Protein AF-A0A973TGJ9-F1 (afdb_monomer_lite)

Structure (mmCIF, N/CA/C/O backbone):
data_AF-A0A973TGJ9-F1
#
_entry.id   AF-A0A973TGJ9-F1
#
loop_
_atom_site.group_PDB
_atom_site.id
_atom_site.type_symbol
_atom_site.label_atom_id
_atom_site.label_alt_id
_atom_site.label_comp_id
_atom_site.label_asym_id
_atom_site.label_entity_id
_atom_site.label_seq_id
_atom_site.pdbx_PDB_ins_code
_atom_site.Cartn_x
_atom_site.Cartn_y
_atom_site.Cartn_z
_atom_site.occupancy
_atom_site.B_iso_or_equiv
_atom_site.auth_seq_id
_atom_site.auth_comp_id
_atom_site.auth_asym_id
_atom_site.auth_atom_id
_atom_site.pdbx_PDB_model_num
ATOM 1 N N . HIS A 1 1 ? 17.099 7.518 10.659 1.00 45.69 1 HIS A N 1
ATOM 2 C CA . HIS A 1 1 ? 15.963 7.646 9.732 1.00 45.69 1 HIS A CA 1
ATOM 3 C C . HIS A 1 1 ? 15.283 6.294 9.741 1.00 45.69 1 HIS A C 1
ATOM 5 O O . HIS A 1 1 ? 15.636 5.430 8.955 1.00 45.69 1 HIS A O 1
ATOM 11 N N . GLU A 1 2 ? 14.450 6.063 10.750 1.00 42.91 2 GLU A N 1
ATOM 12 C CA . GLU A 1 2 ? 13.613 4.869 10.791 1.00 42.91 2 GLU A CA 1
ATOM 13 C C . GLU A 1 2 ? 12.383 5.202 9.961 1.00 42.91 2 GLU A C 1
ATOM 15 O O . GLU A 1 2 ? 11.707 6.200 10.222 1.00 42.91 2 GLU A O 1
ATOM 20 N N . VAL A 1 3 ? 12.138 4.426 8.911 1.00 57.22 3 VAL A N 1
ATOM 21 C CA . VAL A 1 3 ? 10.871 4.478 8.187 1.00 57.22 3 VAL A CA 1
ATOM 22 C C . VAL A 1 3 ? 9.844 3.870 9.138 1.00 57.22 3 VAL A C 1
ATOM 24 O O . VAL A 1 3 ? 9.569 2.680 9.081 1.00 57.22 3 VAL A O 1
ATOM 27 N N . GLY A 1 4 ? 9.340 4.669 10.081 1.00 62.06 4 GLY A N 1
ATOM 28 C CA . GLY A 1 4 ? 8.481 4.205 11.180 1.00 62.06 4 GLY A CA 1
ATOM 29 C C . GLY A 1 4 ? 7.150 3.583 10.740 1.00 62.06 4 GLY A C 1
ATOM 30 O O . GLY A 1 4 ? 6.415 3.086 11.580 1.00 62.06 4 GLY A O 1
ATOM 31 N N . ALA A 1 5 ? 6.853 3.598 9.439 1.00 70.50 5 ALA A N 1
ATOM 32 C CA . ALA A 1 5 ? 5.692 2.961 8.830 1.00 70.50 5 ALA A CA 1
ATOM 33 C C . ALA A 1 5 ? 5.975 1.541 8.302 1.00 70.50 5 ALA A C 1
ATOM 35 O O . ALA A 1 5 ? 5.031 0.847 7.954 1.00 70.50 5 ALA A O 1
ATOM 36 N N . LEU A 1 6 ? 7.231 1.089 8.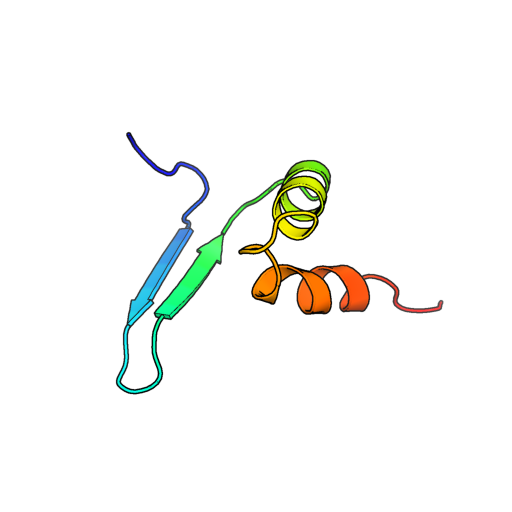191 1.00 80.50 6 LEU A N 1
ATOM 37 C CA . LEU A 1 6 ? 7.547 -0.227 7.622 1.00 80.50 6 LEU A CA 1
ATOM 38 C C . LEU A 1 6 ? 7.409 -1.327 8.682 1.00 80.50 6 LEU A C 1
ATOM 40 O O . LEU A 1 6 ? 8.230 -1.431 9.588 1.00 80.50 6 LEU A O 1
ATOM 44 N N . LEU A 1 7 ? 6.380 -2.162 8.546 1.00 86.19 7 LEU A N 1
ATOM 45 C CA . LEU A 1 7 ? 6.138 -3.311 9.421 1.00 86.19 7 LEU A CA 1
ATOM 46 C C . LEU A 1 7 ? 6.963 -4.533 9.011 1.00 86.19 7 LEU A C 1
ATOM 48 O O . LEU A 1 7 ? 7.424 -5.286 9.866 1.00 86.19 7 LEU A O 1
ATOM 52 N N . ALA A 1 8 ? 7.123 -4.750 7.704 1.00 85.75 8 ALA A N 1
ATOM 53 C CA . ALA A 1 8 ? 7.912 -5.847 7.160 1.00 85.75 8 ALA A CA 1
ATOM 54 C C . ALA A 1 8 ? 8.350 -5.551 5.725 1.00 85.75 8 ALA A C 1
ATOM 56 O O . ALA A 1 8 ? 7.606 -4.942 4.954 1.00 85.75 8 ALA A O 1
ATOM 57 N N . GLU A 1 9 ? 9.521 -6.055 5.356 1.00 90.94 9 GLU A N 1
ATOM 58 C CA . GLU A 1 9 ? 10.004 -6.083 3.979 1.00 90.94 9 GLU A CA 1
ATOM 59 C C . GLU A 1 9 ? 10.437 -7.497 3.597 1.00 90.94 9 GLU A C 1
ATOM 61 O O . GLU A 1 9 ? 11.024 -8.230 4.397 1.00 90.94 9 GLU A O 1
ATOM 66 N N . HIS A 1 10 ? 10.125 -7.887 2.366 1.00 92.19 10 HIS A N 1
ATOM 67 C CA . HIS A 1 10 ? 10.563 -9.141 1.776 1.00 92.19 10 HIS A CA 1
ATOM 68 C C . HIS A 1 10 ? 11.016 -8.905 0.342 1.00 92.19 10 HIS A C 1
ATOM 70 O O . HIS A 1 10 ? 10.371 -8.164 -0.400 1.00 92.19 10 HIS A O 1
ATOM 76 N N . HIS A 1 11 ? 12.109 -9.557 -0.040 1.00 93.38 11 HIS A N 1
ATOM 77 C CA . HIS A 1 11 ? 12.631 -9.527 -1.396 1.00 93.38 11 HIS A CA 1
ATOM 78 C C . HIS A 1 11 ? 12.791 -10.949 -1.922 1.00 93.38 11 HIS A C 1
ATOM 80 O O . HIS A 1 11 ? 13.428 -11.782 -1.271 1.00 93.38 11 HIS A O 1
ATOM 86 N N . ASP A 1 12 ? 12.262 -11.191 -3.114 1.00 93.88 12 ASP A N 1
ATOM 87 C CA . ASP A 1 12 ? 12.415 -12.431 -3.866 1.00 93.88 12 ASP A CA 1
ATOM 88 C C . ASP A 1 12 ? 12.832 -12.140 -5.319 1.00 93.88 12 ASP A C 1
ATOM 90 O O . ASP A 1 12 ? 13.195 -11.019 -5.676 1.00 93.88 12 ASP A O 1
ATOM 94 N N . GLU A 1 13 ? 12.830 -13.163 -6.174 1.00 96.25 13 GLU A N 1
ATOM 95 C CA . GLU A 1 13 ? 13.193 -13.018 -7.589 1.00 96.25 13 GLU A CA 1
ATOM 96 C C . GLU A 1 13 ? 12.213 -12.158 -8.409 1.00 96.25 13 GLU A C 1
ATOM 98 O O . GLU A 1 13 ? 12.539 -11.744 -9.523 1.00 96.25 13 GLU A O 1
ATOM 103 N N . HIS A 1 14 ? 11.032 -11.861 -7.869 1.00 90.88 14 HIS A N 1
ATOM 104 C CA . HIS A 1 14 ? 9.992 -11.058 -8.504 1.00 90.88 14 HIS A CA 1
ATOM 105 C C . HIS A 1 14 ? 9.947 -9.615 -7.992 1.00 90.88 14 HIS A C 1
ATOM 107 O O . HIS A 1 14 ? 9.261 -8.780 -8.587 1.00 90.88 14 HIS A O 1
ATOM 113 N N . GLY A 1 15 ? 10.713 -9.289 -6.950 1.00 90.50 15 GLY A N 1
ATOM 114 C CA . GLY A 1 15 ? 10.924 -7.925 -6.484 1.00 90.50 15 GLY A CA 1
ATOM 115 C C . GLY A 1 15 ? 10.694 -7.767 -4.988 1.00 90.50 15 GLY A C 1
ATOM 116 O O . GLY A 1 15 ? 11.036 -8.637 -4.192 1.00 90.50 15 GLY A O 1
ATOM 117 N N . TRP A 1 16 ? 10.165 -6.605 -4.600 1.00 90.25 16 TRP A N 1
ATOM 118 C CA . TRP A 1 16 ? 9.974 -6.225 -3.202 1.00 90.25 16 TRP A CA 1
ATOM 119 C C . TRP A 1 16 ? 8.501 -6.252 -2.817 1.00 90.25 16 TRP A C 1
ATOM 121 O O . TRP A 1 16 ? 7.661 -5.662 -3.493 1.00 90.25 16 TRP A O 1
ATOM 131 N N . THR A 1 17 ? 8.216 -6.860 -1.672 1.0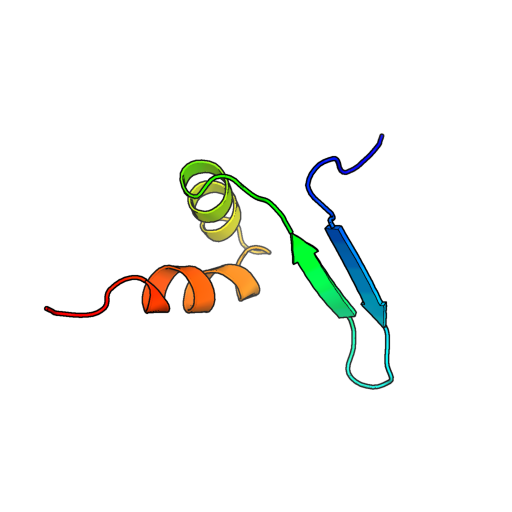0 88.94 17 THR A N 1
ATOM 13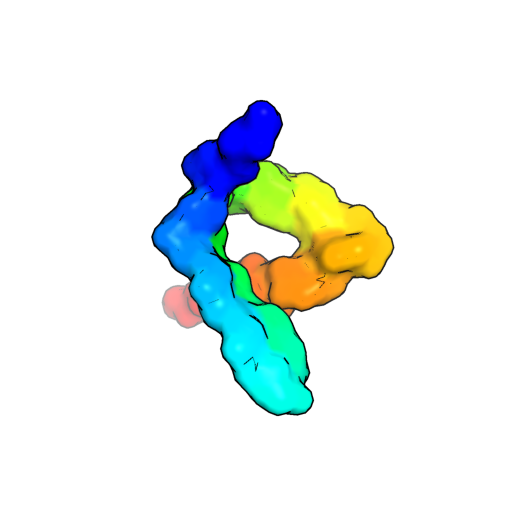2 C CA . THR A 1 17 ? 6.940 -6.733 -0.971 1.00 88.94 17 THR A CA 1
ATOM 133 C C . THR A 1 17 ? 7.167 -5.968 0.324 1.00 88.94 17 THR A C 1
ATOM 135 O O . THR A 1 17 ? 8.010 -6.345 1.138 1.00 88.94 17 THR A O 1
ATOM 138 N N . LEU A 1 18 ? 6.401 -4.897 0.521 1.00 86.62 18 LEU A N 1
ATOM 139 C CA . LEU A 1 18 ? 6.472 -4.045 1.705 1.00 86.62 18 LEU A CA 1
ATOM 140 C C . LEU A 1 18 ? 5.121 -4.063 2.417 1.00 86.62 18 LEU A C 1
ATOM 142 O O . LEU A 1 18 ? 4.084 -3.838 1.797 1.00 86.62 18 LEU A O 1
ATOM 146 N N . SER A 1 19 ? 5.140 -4.306 3.723 1.00 87.94 19 SER A N 1
ATOM 147 C CA . SER A 1 19 ? 3.986 -4.125 4.602 1.00 87.94 19 SER A CA 1
ATOM 148 C C . SER A 1 19 ? 4.153 -2.814 5.349 1.00 87.94 19 SER A C 1
ATOM 150 O O . SER A 1 19 ? 5.120 -2.653 6.093 1.00 87.94 19 SER A O 1
ATOM 152 N N . LEU A 1 20 ? 3.227 -1.882 5.139 1.00 85.69 20 LEU A N 1
ATOM 153 C CA . LEU A 1 20 ? 3.290 -0.541 5.706 1.00 85.69 20 LEU A CA 1
ATOM 154 C C . LEU A 1 20 ? 2.079 -0.294 6.610 1.00 85.69 20 LEU A C 1
ATOM 156 O O . LEU A 1 20 ? 0.954 -0.566 6.198 1.00 85.69 20 LEU A O 1
ATOM 160 N N . ASP A 1 21 ? 2.302 0.254 7.802 1.00 87.44 21 ASP A N 1
ATOM 161 C CA . ASP A 1 21 ? 1.259 0.898 8.599 1.00 87.44 21 ASP A CA 1
ATOM 162 C C . ASP A 1 21 ? 1.248 2.387 8.263 1.00 87.44 21 ASP A C 1
ATOM 164 O O . ASP A 1 21 ? 2.150 3.142 8.638 1.00 87.44 21 ASP A O 1
ATOM 168 N N . LEU A 1 22 ? 0.259 2.799 7.474 1.00 85.69 22 LEU A N 1
ATOM 169 C CA . LEU A 1 22 ? 0.168 4.152 6.953 1.00 85.69 22 LEU A CA 1
ATOM 170 C C . LEU A 1 22 ? -1.252 4.681 7.111 1.00 85.69 22 LEU A C 1
ATOM 172 O O . LEU A 1 22 ? -2.221 4.032 6.724 1.00 85.69 22 LEU A O 1
ATOM 176 N N . ALA A 1 23 ? -1.367 5.908 7.616 1.00 87.38 23 ALA A N 1
ATOM 177 C CA . ALA A 1 23 ? -2.641 6.609 7.634 1.00 87.38 23 ALA A CA 1
ATOM 178 C C . ALA A 1 23 ? -3.167 6.800 6.201 1.00 87.38 23 ALA A C 1
ATOM 180 O O . ALA A 1 23 ? -2.422 7.214 5.311 1.00 87.38 23 ALA A O 1
ATOM 181 N N . GLU A 1 24 ? -4.465 6.583 5.994 1.00 86.88 24 GLU A N 1
ATOM 182 C CA . GLU A 1 24 ? -5.100 6.650 4.671 1.00 86.88 24 GLU A CA 1
ATOM 183 C C . GLU A 1 24 ? -4.844 7.985 3.952 1.00 86.88 24 GLU A C 1
ATOM 185 O O . GLU A 1 24 ? -4.490 8.009 2.775 1.00 86.88 24 GLU A O 1
ATOM 190 N N . ALA A 1 25 ? -4.927 9.106 4.675 1.00 87.31 25 ALA A N 1
ATOM 191 C CA . ALA A 1 25 ? -4.659 10.433 4.119 1.00 87.31 25 ALA A CA 1
ATOM 192 C C . ALA A 1 25 ? -3.223 10.577 3.584 1.00 87.31 25 ALA A C 1
ATOM 194 O O . ALA A 1 25 ? -2.990 11.275 2.594 1.00 87.31 25 ALA A O 1
ATOM 195 N N . GLU A 1 26 ? -2.261 9.913 4.225 1.00 88.06 26 GLU A N 1
ATOM 196 C CA . GLU A 1 26 ? -0.873 9.911 3.774 1.00 88.06 26 GLU A CA 1
ATOM 197 C C . GLU A 1 26 ? -0.679 8.938 2.608 1.00 88.06 26 GLU A C 1
ATOM 199 O O . GLU A 1 26 ? -0.023 9.287 1.628 1.00 88.06 26 GLU A O 1
ATOM 204 N N . ALA A 1 27 ? -1.331 7.773 2.635 1.00 88.56 27 ALA A N 1
ATOM 205 C CA . ALA A 1 27 ? -1.354 6.848 1.503 1.00 88.56 27 ALA A CA 1
ATOM 206 C C . ALA A 1 27 ? -1.907 7.520 0.234 1.00 88.56 27 ALA A C 1
ATOM 208 O O . ALA A 1 27 ? -1.297 7.429 -0.834 1.00 88.56 27 ALA A O 1
ATOM 209 N N . ALA A 1 28 ? -3.003 8.275 0.358 1.00 90.06 28 ALA A N 1
ATOM 210 C CA . ALA A 1 28 ? -3.593 9.052 -0.729 1.00 90.06 28 ALA A CA 1
ATOM 211 C C . ALA A 1 28 ? -2.650 10.153 -1.239 1.00 90.06 28 ALA A C 1
ATOM 213 O O . ALA A 1 28 ? -2.517 10.355 -2.450 1.00 90.06 28 ALA A O 1
ATOM 214 N N . ARG A 1 29 ? -1.941 10.840 -0.331 1.00 89.88 29 ARG A N 1
ATOM 215 C CA . AR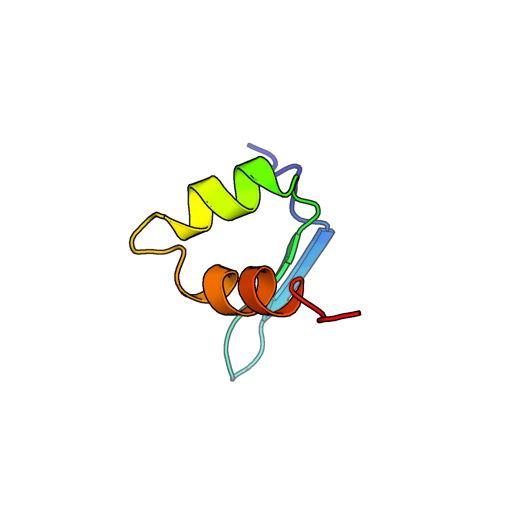G A 1 29 ? -0.930 11.839 -0.702 1.00 89.88 29 ARG A CA 1
ATOM 216 C C . ARG A 1 29 ? 0.205 11.204 -1.502 1.00 89.88 29 ARG A C 1
ATOM 218 O O . ARG A 1 29 ? 0.551 11.724 -2.562 1.00 89.88 29 ARG A O 1
ATOM 225 N N . ILE A 1 30 ? 0.742 10.070 -1.054 1.00 89.75 30 ILE A N 1
ATOM 226 C CA . ILE A 1 30 ? 1.812 9.353 -1.759 1.00 89.75 30 ILE A CA 1
ATOM 227 C C . ILE A 1 30 ? 1.325 8.865 -3.130 1.00 89.75 30 ILE A C 1
ATOM 229 O O . ILE A 1 30 ? 2.020 9.059 -4.127 1.00 89.75 30 ILE A O 1
ATOM 233 N N . ALA A 1 31 ? 0.112 8.312 -3.217 1.00 91.62 31 ALA A N 1
ATOM 234 C CA . ALA A 1 31 ? -0.481 7.827 -4.467 1.00 91.62 31 ALA A CA 1
ATOM 235 C C . ALA A 1 31 ? -0.633 8.916 -5.553 1.00 91.62 31 ALA A C 1
ATOM 237 O O . ALA A 1 31 ? -0.675 8.611 -6.753 1.00 91.62 31 ALA A O 1
ATOM 238 N N . SER A 1 32 ? -0.682 10.193 -5.155 1.00 91.56 32 SER A N 1
ATOM 239 C CA . SER A 1 32 ? -0.722 11.335 -6.077 1.00 91.56 32 SER A CA 1
ATOM 240 C C . SER A 1 32 ? 0.609 11.588 -6.801 1.00 91.56 32 SER A C 1
ATOM 242 O O . SER A 1 32 ? 0.629 12.213 -7.862 1.00 91.56 32 SER A O 1
ATOM 244 N N . HIS A 1 33 ? 1.724 11.074 -6.276 1.00 92.69 33 HIS A N 1
ATOM 245 C CA . HIS A 1 33 ? 3.037 11.197 -6.900 1.00 92.69 33 HIS A CA 1
ATOM 246 C C . HIS A 1 33 ? 3.275 10.153 -7.997 1.00 92.69 33 HIS A C 1
ATOM 248 O O . HIS A 1 33 ? 2.611 9.120 -8.071 1.00 92.69 33 HIS A O 1
ATOM 254 N N . ALA A 1 34 ? 4.269 10.416 -8.853 1.00 86.81 34 ALA A N 1
ATOM 255 C CA . ALA A 1 34 ? 4.627 9.536 -9.968 1.00 86.81 34 ALA A CA 1
ATOM 256 C C . ALA A 1 34 ? 5.064 8.129 -9.516 1.00 86.81 34 ALA A C 1
ATOM 258 O O . ALA A 1 34 ? 4.798 7.156 -10.209 1.00 86.81 34 ALA A O 1
ATOM 259 N N . TYR A 1 35 ? 5.693 8.020 -8.343 1.00 84.12 35 TYR A N 1
ATOM 260 C CA . TYR A 1 35 ? 6.131 6.751 -7.751 1.00 84.12 35 TYR A CA 1
ATOM 261 C C . TYR A 1 35 ? 5.051 6.067 -6.898 1.00 84.12 35 TYR A C 1
ATOM 263 O O . TYR A 1 35 ? 5.262 4.962 -6.413 1.00 84.12 35 TYR A O 1
ATOM 271 N N . GLY A 1 36 ? 3.899 6.713 -6.698 1.00 88.38 36 GLY A N 1
ATOM 272 C CA . GLY A 1 36 ? 2.796 6.187 -5.894 1.00 88.38 36 GLY A CA 1
ATOM 273 C C . GLY A 1 36 ? 1.865 5.240 -6.652 1.00 88.38 36 GLY A C 1
ATOM 274 O O . GLY A 1 36 ? 0.835 4.849 -6.111 1.00 88.38 36 GLY A O 1
ATOM 275 N N . GLU A 1 37 ? 2.191 4.894 -7.901 1.00 89.19 37 GLU A N 1
ATOM 276 C CA . GLU A 1 37 ? 1.372 4.033 -8.762 1.00 89.19 37 GLU A CA 1
ATOM 277 C C . GLU A 1 37 ? 0.985 2.696 -8.096 1.00 89.19 37 GLU A C 1
ATOM 279 O O . GLU A 1 37 ? -0.215 2.409 -8.088 1.00 89.19 37 GLU A O 1
ATOM 284 N N . PRO A 1 38 ? 1.887 1.981 -7.386 1.00 86.75 38 PRO A N 1
ATOM 285 C CA . PRO A 1 38 ? 1.534 0.728 -6.712 1.00 86.75 38 PRO A CA 1
ATOM 286 C C . PRO A 1 38 ? 0.487 0.863 -5.595 1.00 86.75 38 PRO A C 1
ATOM 288 O O . PRO A 1 38 ? -0.198 -0.104 -5.273 1.00 86.75 38 PRO A O 1
ATOM 291 N N . LEU A 1 39 ? 0.333 2.051 -4.995 1.00 86.69 39 LEU A N 1
ATOM 292 C CA . LEU A 1 39 ? -0.648 2.288 -3.925 1.00 86.69 39 LEU A CA 1
ATOM 293 C C . LEU A 1 39 ? -2.060 2.549 -4.462 1.00 86.69 39 LEU A 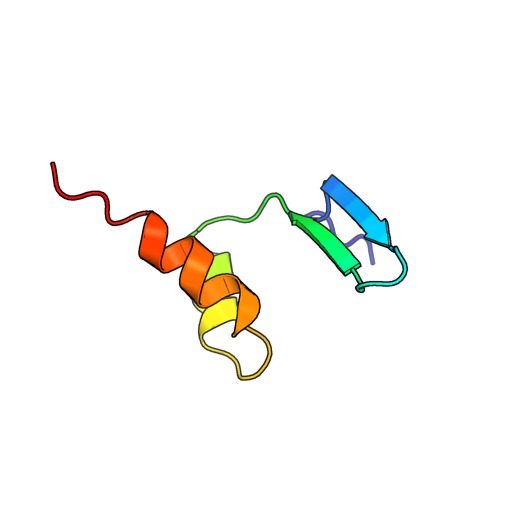C 1
ATOM 295 O O . LEU A 1 39 ? -3.041 2.288 -3.768 1.00 86.69 39 LEU A O 1
ATOM 299 N N . ARG A 1 40 ? -2.188 3.051 -5.695 1.00 88.56 40 ARG A N 1
ATOM 300 C CA . ARG A 1 40 ? -3.482 3.4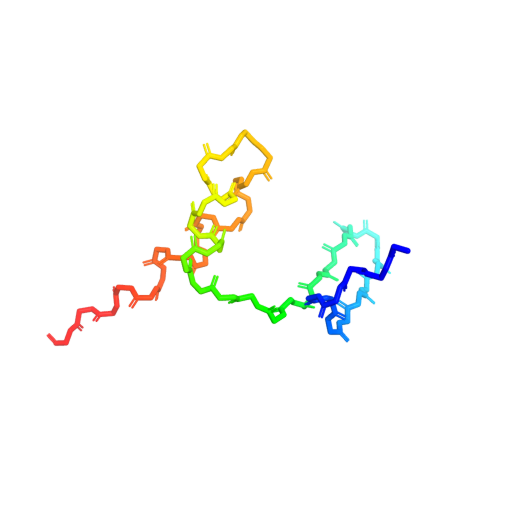16 -6.296 1.00 88.56 40 ARG A CA 1
ATOM 301 C C . ARG A 1 40 ? -4.504 2.272 -6.317 1.00 88.56 40 ARG A C 1
ATOM 303 O O . ARG A 1 40 ? -5.633 2.519 -5.892 1.00 88.56 40 ARG A O 1
ATOM 310 N N . PRO A 1 41 ? -4.169 1.041 -6.757 1.00 87.69 41 PRO A N 1
ATOM 311 C CA . PRO A 1 41 ? -5.140 -0.052 -6.747 1.00 87.69 41 PRO A CA 1
ATOM 312 C C . PRO A 1 41 ? -5.559 -0.468 -5.329 1.00 87.69 41 PRO A C 1
ATOM 314 O O . PRO A 1 41 ? -6.701 -0.876 -5.133 1.00 87.69 41 PRO A O 1
ATOM 317 N N . LEU A 1 42 ? -4.678 -0.321 -4.333 1.00 84.94 42 LEU A N 1
ATOM 318 C CA . LEU A 1 42 ? -4.976 -0.657 -2.936 1.00 84.94 42 LEU A CA 1
ATOM 319 C C . LEU A 1 42 ? -5.978 0.323 -2.310 1.00 84.94 42 LEU A C 1
ATOM 321 O O . LEU A 1 42 ? -6.815 -0.084 -1.509 1.00 84.94 42 LEU A O 1
ATOM 325 N N . LEU A 1 43 ? -5.926 1.595 -2.712 1.00 84.25 43 LEU A N 1
ATOM 326 C CA . LEU A 1 43 ? -6.867 2.627 -2.270 1.00 84.25 43 LEU A CA 1
ATOM 327 C C . LEU A 1 43 ? -8.212 2.546 -3.006 1.00 84.25 43 LEU A C 1
ATOM 329 O O . LEU A 1 43 ? -9.252 2.779 -2.401 1.00 84.25 43 LEU A O 1
ATOM 333 N N . ALA A 1 44 ? -8.217 2.170 -4.290 1.00 78.75 44 ALA A N 1
ATOM 334 C CA . ALA A 1 44 ? -9.450 2.014 -5.068 1.00 78.75 44 ALA A CA 1
ATOM 335 C C . ALA A 1 44 ? -10.296 0.804 -4.622 1.00 78.75 44 ALA A C 1
ATOM 337 O O . ALA A 1 44 ? -11.517 0.833 -4.727 1.00 78.75 44 ALA A O 1
ATOM 338 N N . GLY A 1 45 ? -9.663 -0.253 -4.098 1.00 64.81 45 GLY A N 1
ATOM 339 C CA . GLY A 1 45 ? -10.345 -1.443 -3.574 1.00 64.81 45 GLY A CA 1
ATOM 340 C C . GLY A 1 45 ? -11.043 -1.258 -2.218 1.00 64.81 45 GLY A C 1
ATOM 341 O O . GLY A 1 45 ? -11.696 -2.187 -1.750 1.00 64.81 45 GLY A O 1
ATOM 342 N N . GLN A 1 46 ? -10.903 -0.090 -1.577 1.00 58.56 46 GLN A N 1
ATOM 343 C CA . GLN A 1 46 ? -11.618 0.267 -0.341 1.00 58.56 46 GLN A CA 1
ATOM 344 C C . GLN A 1 46 ? -13.054 0.748 -0.617 1.00 58.56 46 GLN A C 1
ATOM 346 O O . GLN A 1 46 ? -13.876 0.780 0.296 1.00 58.56 46 GLN A O 1
ATOM 351 N N . ASP A 1 47 ? -13.371 1.085 -1.870 1.00 55.97 47 ASP A N 1
ATOM 352 C CA . ASP A 1 47 ? -14.709 1.471 -2.314 1.00 55.97 47 ASP A CA 1
ATOM 353 C C . ASP A 1 47 ? -15.535 0.194 -2.573 1.00 55.97 47 ASP A C 1
ATOM 355 O O . ASP A 1 47 ? -15.799 -0.201 -3.708 1.00 55.97 47 ASP A O 1
ATOM 359 N N . ILE A 1 48 ? -15.861 -0.543 -1.505 1.00 53.56 48 ILE A N 1
ATOM 360 C CA . ILE A 1 48 ? -16.794 -1.675 -1.576 1.00 53.56 48 ILE A CA 1
ATOM 361 C C . ILE A 1 48 ? -18.206 -1.067 -1.615 1.00 53.56 48 ILE A C 1
ATOM 363 O O . ILE A 1 48 ? -18.642 -0.526 -0.594 1.00 53.56 48 ILE A O 1
ATOM 367 N N . PRO A 1 49 ? -18.952 -1.118 -2.736 1.00 48.41 49 PRO A N 1
ATOM 368 C CA . PRO A 1 49 ? -20.340 -0.675 -2.723 1.00 48.41 49 PRO A CA 1
ATOM 369 C C . PRO A 1 49 ? -21.134 -1.568 -1.754 1.00 48.41 49 PRO A C 1
ATOM 371 O O . PRO A 1 49 ? -21.092 -2.794 -1.865 1.00 48.41 49 PRO A O 1
ATOM 374 N N . THR A 1 50 ? -21.800 -0.936 -0.781 1.00 55.31 50 THR A N 1
ATOM 375 C CA . THR A 1 50 ? -22.746 -1.570 0.158 1.00 55.31 50 THR A CA 1
ATOM 376 C C . THR A 1 50 ? -24.051 -1.923 -0.542 1.00 55.31 50 THR A C 1
ATOM 378 O O . THR A 1 50 ? -24.508 -1.101 -1.370 1.00 55.31 50 THR A O 1
#

Radius of gyration: 12.52 Å; chains: 1; bounding box: 39×25×21 Å

Foldseek 3Di:
DPPVQWPDWDQDPVGIDTHGDDDPVVLVVLCPDPVSVVSVVVNVVVPDPD

pLDDT: mean 81.16, std 14.22, range [42.91, 96.25]

Secondary structure (DSSP, 8-state):
---TTEEEEEEETTEEEEEE---HHHHHHHHTSGGGGGGHHHHHTT----

Sequence (50 aa):
HEVGALLAEHHDEHGWTLSLDLAEAEAARIASHAYGEPLRPLLAGQDIPT